Protein AF-A0A8C4PFJ9-F1 (afdb_monomer_lite)

InterPro domains:
  IPR007593 CD225/Dispanin family [PF04505] (19-83)

Structure (mmCIF, N/CA/C/O backbone):
data_AF-A0A8C4PFJ9-F1
#
_entry.id   AF-A0A8C4PFJ9-F1
#
loop_
_atom_site.group_PDB
_atom_site.id
_atom_site.type_symbol
_atom_site.label_atom_id
_atom_site.label_alt_id
_atom_site.label_comp_id
_atom_site.label_asym_id
_atom_site.label_entity_id
_atom_site.label_seq_id
_atom_site.pdbx_PDB_ins_code
_atom_site.Cartn_x
_atom_site.Cartn_y
_atom_site.Cartn_z
_atom_site.occupancy
_atom_site.B_iso_or_equiv
_atom_site.auth_seq_id
_atom_site.auth_comp_id
_atom_site.auth_asym_id
_atom_site.auth_atom_id
_atom_site.pdbx_PDB_model_num
ATOM 1 N N . MET A 1 1 ? -20.128 3.503 44.561 1.00 45.66 1 MET A N 1
ATOM 2 C CA . MET A 1 1 ? -20.718 3.811 43.244 1.00 45.66 1 MET A CA 1
ATOM 3 C C . MET A 1 1 ? -19.964 2.974 42.236 1.00 45.66 1 MET A C 1
ATOM 5 O O . MET A 1 1 ? -18.742 3.038 42.286 1.00 45.66 1 MET A O 1
ATOM 9 N N . PRO A 1 2 ? -20.619 2.130 41.427 1.00 54.53 2 PRO A N 1
ATOM 10 C CA . PRO A 1 2 ? -19.936 1.559 40.276 1.00 54.53 2 PRO A CA 1
ATOM 11 C C . PRO A 1 2 ? -19.595 2.718 39.328 1.00 54.53 2 PRO A C 1
ATOM 13 O O . PRO A 1 2 ? -20.459 3.552 39.067 1.00 54.53 2 PRO A O 1
ATOM 16 N N . GLU A 1 3 ? -18.334 2.826 38.909 1.00 54.03 3 GLU A N 1
ATOM 17 C CA . GLU A 1 3 ? -17.942 3.735 37.829 1.00 54.03 3 GLU A CA 1
ATOM 18 C C . GLU A 1 3 ? -18.701 3.316 36.572 1.00 54.03 3 GLU A C 1
ATOM 20 O O . GLU A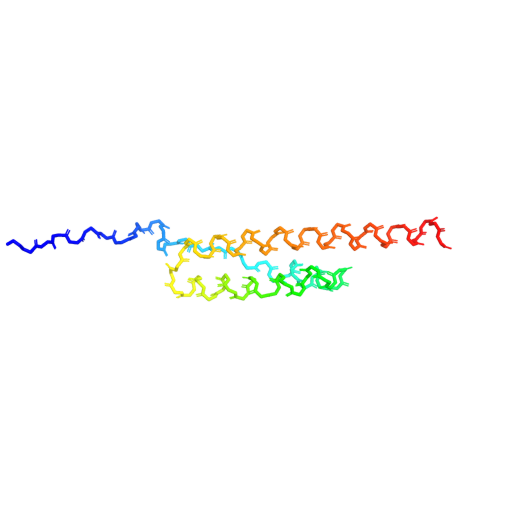 1 3 ? -18.569 2.188 36.094 1.00 54.03 3 GLU A O 1
ATOM 25 N N . GLU A 1 4 ? -19.543 4.212 36.078 1.00 55.75 4 GLU A N 1
ATOM 26 C CA . GLU A 1 4 ? -20.206 4.089 34.790 1.00 55.75 4 GLU A CA 1
ATOM 27 C C . GLU A 1 4 ? -19.097 4.204 33.732 1.00 55.75 4 GLU A C 1
ATOM 29 O O . GLU A 1 4 ? -18.605 5.292 33.447 1.00 55.75 4 GLU A O 1
ATOM 34 N N . GLN A 1 5 ? -18.581 3.063 33.262 1.00 59.06 5 GLN A N 1
ATOM 35 C CA . GLN A 1 5 ? -17.566 3.037 32.211 1.00 59.06 5 GLN A CA 1
ATOM 36 C C . GLN A 1 5 ? -18.202 3.589 30.936 1.00 59.06 5 GLN A C 1
ATOM 38 O O . GLN A 1 5 ? -19.019 2.909 30.313 1.00 59.06 5 GLN A O 1
ATOM 43 N N . GLU A 1 6 ? -17.840 4.816 30.555 1.00 61.50 6 GLU A N 1
ATOM 44 C CA . GLU A 1 6 ? -18.161 5.328 29.225 1.00 61.50 6 GLU A CA 1
ATOM 45 C C . GLU A 1 6 ? -17.677 4.313 28.175 1.00 61.50 6 GLU A C 1
ATOM 47 O O . GLU A 1 6 ? -16.578 3.753 28.314 1.00 61.50 6 GLU A O 1
ATOM 52 N N . PRO A 1 7 ? -18.489 4.014 27.145 1.00 63.12 7 PRO A N 1
ATOM 53 C CA . PRO A 1 7 ? -18.078 3.093 26.101 1.00 63.12 7 PRO A CA 1
ATOM 54 C C . PRO A 1 7 ? -16.785 3.612 25.466 1.00 63.12 7 PRO A C 1
ATOM 56 O O . PRO A 1 7 ? -16.701 4.760 25.039 1.00 63.12 7 PRO A O 1
ATOM 59 N N . LYS A 1 8 ? -15.763 2.751 25.413 1.00 75.62 8 LYS A N 1
ATOM 60 C CA . LYS A 1 8 ? -14.422 3.095 24.910 1.00 75.62 8 LYS A CA 1
ATOM 61 C C . LYS A 1 8 ? -14.436 3.589 23.451 1.00 75.62 8 LYS A C 1
ATOM 63 O O . LYS A 1 8 ? -13.475 4.228 23.035 1.00 75.62 8 LYS A O 1
ATOM 68 N N . GLN A 1 9 ? -15.484 3.256 22.694 1.00 78.62 9 GLN A N 1
ATOM 69 C CA . GLN A 1 9 ? -15.693 3.604 21.287 1.00 78.62 9 GLN A CA 1
ATOM 70 C C . GLN A 1 9 ? -17.184 3.851 21.008 1.00 78.62 9 GLN A C 1
ATOM 72 O O . GLN A 1 9 ? -18.045 3.252 21.659 1.00 78.62 9 GLN A O 1
ATOM 77 N N . THR A 1 10 ? -17.488 4.703 20.027 1.00 86.88 10 THR A N 1
ATOM 78 C CA . THR A 1 10 ? -18.869 4.975 19.576 1.00 86.88 10 THR A CA 1
ATOM 79 C C . THR A 1 10 ? -19.404 3.876 18.642 1.00 86.88 10 THR A C 1
ATOM 81 O O . THR A 1 10 ? -18.642 3.079 18.095 1.00 86.88 10 THR A O 1
ATOM 84 N N . GLU A 1 11 ? -20.724 3.819 18.417 1.00 87.12 11 GLU A N 1
ATOM 85 C CA . GLU A 1 11 ? -21.313 2.874 17.447 1.00 87.12 11 GLU A CA 1
ATOM 86 C C . GLU A 1 11 ? -20.791 3.101 16.017 1.00 87.12 11 GLU A C 1
ATOM 88 O O . GLU A 1 11 ? -20.581 2.142 15.273 1.00 87.12 11 GLU A O 1
ATOM 93 N N . GLU A 1 12 ? -20.530 4.358 15.642 1.00 85.81 12 GLU A N 1
ATOM 94 C CA . GLU A 1 12 ? -19.954 4.715 14.339 1.00 85.81 12 GLU A CA 1
ATOM 95 C C . GLU A 1 12 ? -18.523 4.186 14.188 1.00 85.81 12 GLU A C 1
ATOM 97 O O . GLU A 1 12 ? -18.156 3.649 13.144 1.00 85.81 12 GLU A O 1
ATOM 102 N N . GLU A 1 13 ? -17.726 4.292 15.248 1.00 85.94 13 GLU A N 1
ATOM 103 C CA . GLU A 1 13 ? -16.355 3.788 15.311 1.00 85.94 13 GLU A CA 1
ATOM 104 C C . GLU A 1 13 ? -16.284 2.258 15.238 1.00 85.94 13 GLU A C 1
ATOM 106 O O . GLU A 1 13 ? -15.393 1.708 14.595 1.00 85.94 13 GLU A O 1
ATOM 111 N N . LEU A 1 14 ? -17.244 1.559 15.844 1.00 86.38 14 LEU A N 1
ATOM 112 C CA . LEU A 1 14 ? -17.387 0.103 15.735 1.00 86.38 14 LEU A CA 1
ATOM 113 C C . LEU A 1 14 ? -17.814 -0.343 14.331 1.00 86.38 14 LEU A C 1
ATOM 115 O O . LEU A 1 14 ? -17.411 -1.411 13.870 1.00 86.38 14 LEU A O 1
ATOM 119 N N . ALA A 1 15 ? -18.627 0.463 13.647 1.00 87.94 15 ALA A N 1
ATOM 120 C CA . ALA A 1 15 ? -19.059 0.203 12.277 1.00 87.94 15 ALA A CA 1
ATOM 121 C C . ALA A 1 15 ? -18.008 0.599 11.223 1.00 87.94 15 ALA A C 1
ATOM 123 O O . ALA A 1 15 ? -18.159 0.265 10.043 1.00 87.94 15 ALA A O 1
ATOM 124 N N . PHE A 1 16 ? -16.953 1.314 11.623 1.00 91.25 16 PHE A N 1
ATOM 125 C CA . PHE A 1 16 ? -15.917 1.774 10.714 1.00 91.25 16 PHE A CA 1
ATOM 126 C C . PHE A 1 16 ? -15.131 0.601 10.121 1.00 91.25 16 PHE A C 1
ATOM 128 O O . PHE A 1 16 ? -14.641 -0.284 10.820 1.00 91.25 16 PHE A O 1
ATOM 135 N N . TYR A 1 17 ? -14.948 0.638 8.802 1.00 92.56 17 TYR A N 1
ATOM 136 C CA . TYR A 1 17 ? -14.142 -0.336 8.081 1.00 92.56 17 TYR A CA 1
ATOM 137 C C . TYR A 1 17 ? -13.244 0.374 7.073 1.00 92.56 17 TYR A C 1
ATOM 139 O O . TYR A 1 17 ? -13.720 0.976 6.107 1.00 92.56 17 TYR A O 1
ATOM 147 N N . ALA A 1 18 ? -11.930 0.288 7.273 1.00 95.50 18 ALA A N 1
ATOM 148 C CA . ALA A 1 18 ? -10.977 0.942 6.390 1.00 95.50 18 ALA A CA 1
ATOM 149 C C . ALA A 1 18 ? -10.664 0.082 5.149 1.00 95.50 18 ALA A C 1
ATOM 151 O O . ALA A 1 18 ? -10.498 -1.137 5.259 1.00 95.50 18 ALA A O 1
ATOM 152 N N . PRO A 1 19 ? -10.503 0.679 3.957 1.00 93.81 19 PRO A N 1
ATOM 153 C CA . PRO A 1 19 ? -10.081 -0.056 2.769 1.00 93.81 19 PRO A CA 1
ATOM 154 C C . PRO A 1 19 ? -8.634 -0.558 2.897 1.00 93.81 19 PRO A C 1
ATOM 156 O O . PRO A 1 19 ? -7.740 0.173 3.320 1.00 93.81 19 PRO A O 1
ATOM 159 N N . SER A 1 20 ? -8.379 -1.801 2.482 1.00 90.44 20 SER A N 1
ATOM 160 C CA . SER A 1 20 ? -7.036 -2.408 2.484 1.00 90.44 20 SER A CA 1
ATOM 161 C C . SER A 1 20 ? -6.290 -2.288 1.148 1.00 90.44 20 SER A C 1
ATOM 163 O O . SER A 1 20 ? -5.132 -2.677 1.072 1.00 90.44 20 SER A O 1
ATOM 165 N N . TYR A 1 21 ? -6.925 -1.761 0.096 1.00 94.75 21 TYR A N 1
ATOM 166 C CA . TYR A 1 21 ? -6.307 -1.448 -1.205 1.00 94.75 21 TYR A CA 1
ATOM 167 C C . TYR A 1 21 ? -5.586 -2.595 -1.938 1.00 94.75 21 TYR A C 1
ATOM 169 O O . TYR A 1 21 ? -4.795 -2.332 -2.834 1.00 94.75 21 TYR A O 1
ATOM 177 N N . VAL A 1 22 ? -5.914 -3.863 -1.663 1.00 95.00 22 VAL A N 1
ATOM 178 C CA . VAL A 1 22 ? -5.191 -5.045 -2.191 1.00 95.00 22 VAL A CA 1
ATOM 179 C C . VAL A 1 22 ? -4.865 -4.970 -3.691 1.00 95.00 22 VAL A C 1
ATOM 181 O O . VAL A 1 22 ? -3.724 -5.204 -4.079 1.00 95.00 22 VAL A O 1
ATOM 184 N N . CYS A 1 23 ? -5.829 -4.622 -4.552 1.00 96.62 23 CYS A N 1
ATOM 185 C CA . CYS A 1 23 ? -5.582 -4.507 -5.996 1.00 96.62 23 CYS A CA 1
ATOM 186 C C . CYS A 1 23 ? -4.582 -3.394 -6.343 1.00 96.62 23 CYS A C 1
ATOM 188 O O . CYS A 1 23 ? -3.735 -3.576 -7.216 1.00 96.62 23 CYS A O 1
ATOM 190 N N . MET A 1 24 ? -4.677 -2.255 -5.656 1.00 97.06 24 MET A N 1
ATOM 191 C CA . MET A 1 24 ? -3.764 -1.130 -5.836 1.00 97.06 24 MET A CA 1
ATOM 192 C C . MET A 1 24 ? -2.359 -1.504 -5.356 1.00 97.06 24 MET A C 1
ATOM 194 O O . MET A 1 24 ? -1.390 -1.251 -6.064 1.00 97.06 24 MET A O 1
ATOM 198 N N . THR A 1 25 ? -2.262 -2.218 -4.234 1.00 97.81 25 THR A N 1
ATOM 199 C CA . THR A 1 25 ? -1.001 -2.714 -3.681 1.00 97.81 25 THR A CA 1
ATOM 200 C C . THR A 1 25 ? -0.321 -3.723 -4.600 1.00 97.81 25 THR A C 1
ATOM 202 O O . THR A 1 25 ? 0.885 -3.644 -4.822 1.00 97.81 25 THR A O 1
ATOM 205 N N . VAL A 1 26 ? -1.074 -4.644 -5.212 1.00 98.19 26 VAL A N 1
ATOM 206 C CA . VAL A 1 26 ? -0.522 -5.564 -6.223 1.00 98.19 26 VAL A CA 1
ATOM 207 C C . VAL A 1 26 ? 0.070 -4.784 -7.399 1.00 98.19 26 VAL A C 1
ATOM 209 O O . VAL A 1 26 ? 1.186 -5.073 -7.829 1.00 98.19 26 VAL A O 1
ATOM 212 N N . LEU A 1 27 ? -0.638 -3.765 -7.892 1.00 98.00 27 LEU A N 1
ATOM 213 C CA . LEU A 1 27 ? -0.140 -2.916 -8.972 1.00 98.00 27 LEU A CA 1
ATOM 214 C C . LEU A 1 27 ? 1.112 -2.124 -8.554 1.00 98.00 27 LEU A C 1
ATOM 216 O O . LEU A 1 27 ? 2.082 -2.072 -9.308 1.00 98.00 27 LEU A O 1
ATOM 220 N N . ALA A 1 28 ? 1.122 -1.558 -7.347 1.00 98.44 28 ALA A N 1
ATOM 221 C CA . ALA A 1 28 ? 2.257 -0.839 -6.774 1.00 98.44 28 ALA A CA 1
ATOM 222 C C . ALA A 1 28 ? 3.512 -1.716 -6.666 1.00 98.44 28 ALA A C 1
ATOM 224 O O . ALA A 1 28 ? 4.608 -1.275 -7.007 1.00 98.44 28 ALA A O 1
ATOM 225 N N . VAL A 1 29 ? 3.358 -2.976 -6.252 1.00 98.38 29 VAL A N 1
ATOM 226 C CA . VAL A 1 29 ? 4.457 -3.951 -6.175 1.00 98.38 29 VAL A CA 1
ATOM 227 C C . VAL A 1 29 ? 5.021 -4.262 -7.557 1.00 98.38 29 VAL A C 1
ATOM 229 O O . VAL A 1 29 ? 6.235 -4.361 -7.698 1.00 98.38 29 VAL A O 1
ATOM 232 N N . ILE A 1 30 ? 4.168 -4.392 -8.576 1.00 98.19 30 ILE A N 1
ATOM 233 C CA . ILE A 1 30 ? 4.607 -4.642 -9.956 1.00 98.19 30 ILE A CA 1
ATOM 234 C C . ILE A 1 30 ? 5.360 -3.429 -10.518 1.00 98.19 30 ILE A C 1
ATOM 236 O O . ILE A 1 30 ? 6.403 -3.591 -11.148 1.00 98.19 30 ILE A O 1
ATOM 240 N N . LEU A 1 31 ? 4.834 -2.220 -10.302 1.00 98.19 31 LEU A N 1
ATOM 241 C CA . LEU A 1 31 ? 5.354 -0.994 -10.911 1.00 98.19 31 LEU A CA 1
ATOM 242 C C . LEU A 1 31 ? 6.578 -0.423 -10.190 1.00 98.19 31 LEU A C 1
ATOM 244 O O . LEU A 1 31 ? 7.486 0.094 -10.840 1.00 98.19 31 LEU A O 1
ATOM 248 N N . PHE A 1 32 ? 6.616 -0.497 -8.861 1.00 98.25 32 PHE A N 1
ATOM 249 C CA . PHE A 1 32 ? 7.734 0.000 -8.067 1.00 98.25 32 PHE A CA 1
ATOM 250 C C . PHE A 1 32 ? 7.855 -0.766 -6.734 1.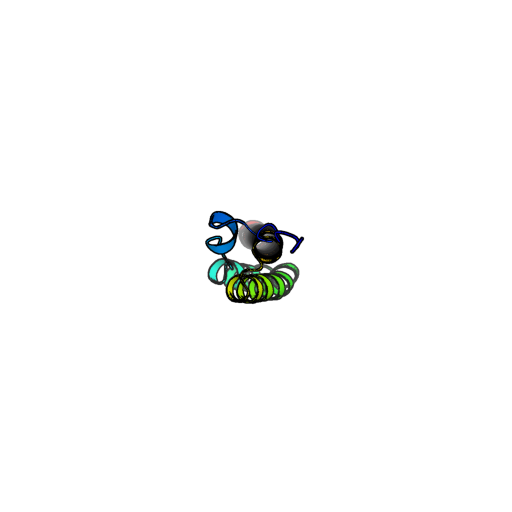00 98.25 32 PHE A C 1
ATOM 252 O O . PHE A 1 32 ? 7.435 -0.274 -5.675 1.00 98.25 32 PHE A O 1
ATOM 259 N N . PRO A 1 33 ? 8.479 -1.965 -6.755 1.00 97.00 33 PRO A N 1
ATOM 260 C CA . PRO A 1 33 ? 8.610 -2.835 -5.585 1.00 97.00 33 PRO A CA 1
ATOM 261 C C . PRO A 1 33 ? 9.129 -2.162 -4.300 1.00 97.00 33 PRO A C 1
ATOM 263 O O . PRO A 1 33 ? 8.610 -2.496 -3.233 1.00 97.00 33 PRO A O 1
ATOM 266 N N . PRO A 1 34 ? 10.092 -1.211 -4.340 1.00 97.81 34 PRO A N 1
ATOM 267 C CA . PRO A 1 34 ? 10.605 -0.580 -3.122 1.00 97.81 34 PRO A CA 1
ATOM 268 C C . PRO A 1 34 ? 9.538 0.098 -2.249 1.00 97.81 34 PRO A C 1
ATOM 270 O O . PRO A 1 34 ? 9.684 0.102 -1.030 1.00 97.81 34 PRO A O 1
ATOM 273 N N . LEU A 1 35 ? 8.467 0.640 -2.844 1.00 97.12 35 LEU A N 1
ATOM 274 C CA . LEU A 1 35 ? 7.341 1.226 -2.099 1.00 97.12 35 LEU A CA 1
ATOM 275 C C . LEU A 1 35 ? 6.140 0.278 -1.995 1.00 97.12 35 LEU A C 1
ATOM 277 O O . LEU A 1 35 ? 5.455 0.285 -0.972 1.00 97.12 35 LEU A O 1
ATOM 281 N N . GLY A 1 36 ? 5.920 -0.583 -2.995 1.00 96.88 36 GLY A N 1
ATOM 282 C CA . GLY A 1 36 ? 4.834 -1.564 -2.962 1.00 96.88 36 GLY A CA 1
ATOM 283 C C . GLY A 1 36 ? 4.994 -2.631 -1.870 1.00 96.88 36 GLY A C 1
ATOM 284 O O . GLY A 1 36 ? 4.014 -3.027 -1.247 1.00 96.88 36 GLY A O 1
ATOM 285 N N . LEU A 1 37 ? 6.219 -3.084 -1.572 1.00 97.38 37 LEU A N 1
ATOM 286 C CA . LEU A 1 37 ? 6.450 -4.097 -0.529 1.00 97.38 37 LEU A CA 1
ATOM 287 C C . LEU A 1 37 ? 6.077 -3.601 0.885 1.00 97.38 37 LEU A C 1
ATOM 289 O O . LEU A 1 37 ? 5.339 -4.306 1.579 1.00 97.38 37 LEU A O 1
ATOM 293 N N . PRO A 1 38 ? 6.497 -2.397 1.328 1.00 97.81 38 PRO A N 1
ATOM 294 C CA . PRO A 1 38 ? 5.969 -1.794 2.552 1.00 97.81 38 PRO A CA 1
ATOM 295 C C . PRO A 1 38 ? 4.443 -1.626 2.545 1.00 97.81 38 PRO A C 1
ATOM 297 O O . PRO A 1 38 ? 3.809 -1.793 3.587 1.00 97.81 38 PRO A O 1
ATOM 300 N N . ALA A 1 39 ? 3.835 -1.338 1.390 1.00 97.62 39 ALA A N 1
ATOM 301 C CA . ALA A 1 39 ? 2.386 -1.196 1.287 1.00 97.62 39 ALA A CA 1
ATOM 302 C C . ALA A 1 39 ? 1.640 -2.515 1.562 1.00 97.62 39 ALA A C 1
ATOM 304 O O . ALA A 1 39 ? 0.620 -2.490 2.247 1.00 97.62 39 ALA A O 1
ATOM 305 N N . ILE A 1 40 ? 2.190 -3.676 1.171 1.00 97.88 40 ILE A N 1
ATOM 306 C CA . ILE A 1 40 ? 1.644 -4.994 1.564 1.00 97.88 40 ILE A CA 1
ATOM 307 C C . ILE A 1 40 ? 1.564 -5.115 3.090 1.00 97.88 40 ILE A C 1
ATOM 309 O O . ILE A 1 40 ? 0.555 -5.575 3.629 1.00 97.88 40 ILE A O 1
ATOM 313 N N . PHE A 1 41 ? 2.617 -4.702 3.800 1.00 97.38 41 PHE A N 1
ATOM 314 C CA . PHE A 1 41 ? 2.657 -4.794 5.259 1.00 97.38 41 PHE A CA 1
ATOM 315 C C . PHE A 1 41 ? 1.557 -3.946 5.909 1.00 97.38 41 PHE A C 1
ATOM 317 O O . PHE A 1 41 ? 0.837 -4.438 6.782 1.00 97.38 41 PHE A O 1
ATOM 324 N N . PHE A 1 42 ? 1.388 -2.697 5.469 1.00 97.69 42 PHE A N 1
ATOM 325 C CA . PHE A 1 42 ? 0.336 -1.832 6.001 1.00 97.69 42 PHE A CA 1
ATOM 326 C C . PHE A 1 42 ? -1.066 -2.297 5.589 1.00 97.69 42 PHE A C 1
ATOM 328 O O . PHE A 1 42 ? -1.952 -2.308 6.437 1.00 97.69 42 PHE A O 1
ATOM 335 N N . SER A 1 43 ? -1.252 -2.799 4.365 1.00 97.56 43 SER A N 1
ATOM 336 C CA . SER A 1 43 ? -2.514 -3.393 3.899 1.00 97.56 43 SER A CA 1
ATOM 337 C C . SER A 1 43 ? -2.940 -4.577 4.776 1.00 97.56 43 SER A C 1
ATOM 339 O O . SER A 1 43 ? -4.099 -4.697 5.202 1.00 97.56 43 SER A O 1
ATOM 341 N N . TYR A 1 44 ? -1.975 -5.435 5.121 1.00 97.44 44 TYR A N 1
ATOM 342 C CA . TYR A 1 44 ? -2.186 -6.539 6.047 1.00 97.44 44 TYR A CA 1
ATOM 343 C C . TYR A 1 44 ? -2.565 -6.038 7.446 1.00 97.44 44 TYR A C 1
ATOM 345 O O . TYR A 1 44 ? -3.529 -6.534 8.031 1.00 97.44 44 TYR A O 1
ATOM 353 N N . LYS A 1 45 ? -1.857 -5.028 7.968 1.00 97.56 45 LYS A N 1
ATOM 354 C CA . LYS A 1 45 ? -2.168 -4.408 9.266 1.00 97.56 45 LYS A CA 1
ATOM 355 C C . LYS A 1 45 ? -3.566 -3.789 9.298 1.00 97.56 45 LYS A C 1
ATOM 357 O O . LYS A 1 45 ? -4.285 -4.032 10.259 1.00 97.56 45 LYS A O 1
ATOM 362 N N . THR A 1 46 ? -3.994 -3.106 8.237 1.00 97.62 46 THR A N 1
ATOM 363 C CA . THR A 1 46 ? -5.370 -2.602 8.094 1.00 97.62 46 THR A CA 1
ATOM 364 C C . THR A 1 46 ? -6.391 -3.728 8.190 1.00 97.62 46 THR A C 1
ATOM 366 O O . THR A 1 46 ? -7.376 -3.620 8.911 1.00 97.62 46 THR A O 1
ATOM 369 N N . THR A 1 47 ? -6.138 -4.845 7.503 1.00 96.62 47 THR A N 1
ATOM 370 C CA . THR A 1 47 ? -7.042 -6.002 7.522 1.00 96.62 47 THR A CA 1
ATOM 371 C C . THR A 1 47 ? -7.144 -6.631 8.914 1.00 96.62 47 THR A C 1
ATOM 373 O O . THR A 1 47 ? -8.216 -7.095 9.293 1.00 96.62 47 THR A O 1
ATOM 376 N N . GLN A 1 48 ? -6.049 -6.662 9.679 1.00 97.25 48 GLN A N 1
ATOM 377 C CA . GLN A 1 48 ? -6.060 -7.146 11.064 1.00 97.25 48 GLN A CA 1
ATOM 378 C C . GLN A 1 48 ? -6.816 -6.184 11.988 1.00 97.25 48 GLN A C 1
ATOM 380 O O . GLN A 1 48 ? -7.721 -6.621 12.690 1.00 97.25 48 GLN A O 1
ATOM 385 N N . ALA A 1 49 ? -6.525 -4.883 11.912 1.00 95.88 49 ALA A N 1
ATOM 386 C CA . ALA A 1 49 ? -7.187 -3.864 12.725 1.00 95.88 49 ALA A CA 1
ATOM 387 C C . ALA A 1 49 ? -8.707 -3.819 12.480 1.00 95.88 49 ALA A C 1
ATOM 389 O O . ALA A 1 49 ? -9.492 -3.796 13.425 1.00 95.88 49 ALA A O 1
ATOM 390 N N . ASN A 1 50 ? -9.139 -3.934 11.218 1.00 95.06 50 ASN A N 1
ATOM 391 C CA . ASN A 1 50 ? -10.559 -4.050 10.869 1.00 95.06 50 ASN A CA 1
ATOM 392 C C . ASN A 1 50 ? -11.236 -5.256 11.543 1.00 95.06 50 ASN A C 1
ATOM 394 O O . ASN A 1 50 ? -12.368 -5.150 12.002 1.00 95.06 50 ASN A O 1
ATOM 398 N N . LYS A 1 51 ? -10.563 -6.415 11.612 1.00 94.69 51 LYS A N 1
ATOM 399 C CA . LYS A 1 51 ? -11.120 -7.622 12.257 1.00 94.69 51 LYS A CA 1
ATOM 400 C C . LYS A 1 51 ? -11.244 -7.471 13.771 1.00 94.69 51 LYS A C 1
ATOM 402 O O . LYS A 1 51 ? -12.117 -8.095 14.366 1.00 94.69 51 LYS A O 1
ATOM 407 N N . ASN A 1 52 ? -10.385 -6.654 14.370 1.00 93.56 52 ASN A N 1
ATOM 408 C CA . ASN A 1 52 ? -10.353 -6.406 15.807 1.00 93.56 52 ASN A CA 1
ATOM 409 C C . ASN A 1 52 ? -11.218 -5.207 16.234 1.00 93.56 52 ASN A C 1
ATOM 411 O O . ASN A 1 52 ? -11.267 -4.904 17.421 1.00 93.56 52 ASN A O 1
ATOM 415 N N . SER A 1 53 ? -11.903 -4.531 15.299 1.00 90.62 53 SER A N 1
ATOM 416 C CA . SER A 1 53 ? -12.624 -3.266 15.551 1.00 90.62 53 SER A CA 1
ATOM 417 C C . SER A 1 53 ? -11.715 -2.136 16.080 1.00 90.62 53 SER A C 1
ATOM 419 O O . SER A 1 53 ? -12.136 -1.245 16.818 1.00 90.62 53 SER A O 1
ATOM 421 N N . GLU A 1 54 ? -10.441 -2.154 15.682 1.00 94.50 54 GLU A N 1
ATOM 422 C CA . GLU A 1 54 ? -9.431 -1.146 16.025 1.00 94.50 54 GLU A CA 1
ATOM 423 C C . GLU A 1 54 ? -9.448 -0.028 14.969 1.00 94.50 54 GLU A C 1
ATOM 425 O O . GLU A 1 54 ? -8.549 0.077 14.129 1.00 94.50 54 GLU A O 1
ATOM 430 N N . TRP A 1 55 ? -10.511 0.787 14.965 1.00 93.00 55 TRP A N 1
ATOM 431 C CA . TRP A 1 55 ? -10.790 1.740 13.880 1.00 93.00 55 TRP A CA 1
ATOM 432 C C . TRP A 1 55 ? -9.650 2.734 13.615 1.00 93.00 55 TRP A C 1
ATOM 434 O O . TRP A 1 55 ? -9.337 3.011 12.457 1.00 93.00 55 TRP A O 1
ATOM 444 N N . GLU A 1 56 ? -8.994 3.240 14.664 1.00 94.81 56 GLU A N 1
ATOM 445 C CA . GLU A 1 56 ? -7.925 4.236 14.540 1.00 94.81 56 GLU A CA 1
ATOM 446 C C . GLU A 1 56 ? -6.698 3.630 13.849 1.00 94.81 56 GLU A C 1
ATOM 448 O O . GLU A 1 56 ? -6.151 4.198 12.898 1.00 94.81 56 GLU A O 1
ATOM 453 N N . GLU A 1 57 ? -6.310 2.416 14.251 1.00 95.94 57 GLU A N 1
ATOM 454 C CA . GLU A 1 57 ? -5.226 1.685 13.599 1.00 95.94 57 GLU A CA 1
ATOM 455 C C . GLU A 1 57 ? -5.580 1.323 12.157 1.00 95.94 57 GLU A C 1
ATOM 457 O O . GLU A 1 57 ? -4.733 1.432 11.263 1.00 95.94 57 GLU A O 1
ATOM 462 N N . ALA A 1 58 ? -6.824 0.912 11.907 1.00 96.81 58 ALA A N 1
ATOM 463 C CA . ALA A 1 58 ? -7.300 0.607 10.568 1.00 96.81 58 ALA A CA 1
ATOM 464 C C . ALA A 1 58 ? -7.222 1.843 9.660 1.00 96.81 58 ALA A C 1
ATOM 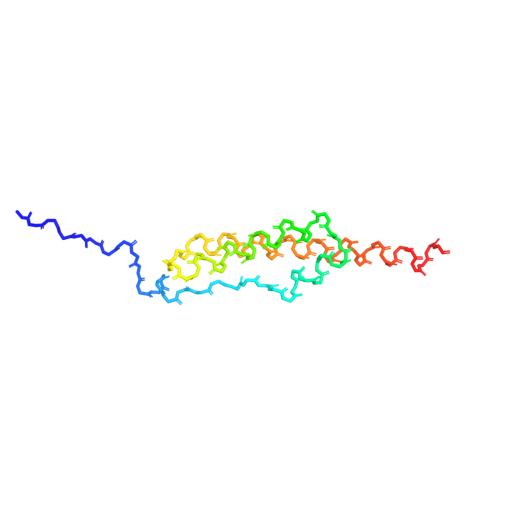466 O O . ALA A 1 58 ? -6.693 1.756 8.550 1.00 96.81 58 ALA A O 1
ATOM 467 N N . TYR A 1 59 ? -7.666 3.005 10.146 1.00 95.75 59 TYR A N 1
ATOM 468 C CA . TYR A 1 59 ? -7.611 4.272 9.421 1.00 95.75 59 TYR A CA 1
ATOM 469 C C . TYR A 1 59 ? -6.169 4.686 9.100 1.00 95.75 59 TYR A C 1
ATOM 471 O O . TYR A 1 59 ? -5.835 4.942 7.940 1.00 95.75 59 TYR A O 1
ATOM 479 N N . VAL A 1 60 ? -5.282 4.684 10.100 1.00 97.69 60 VAL A N 1
ATOM 480 C CA . VAL A 1 60 ? -3.879 5.092 9.926 1.00 97.69 60 VAL A CA 1
ATOM 481 C C . VAL A 1 60 ? -3.139 4.158 8.966 1.00 97.69 60 VAL A C 1
ATOM 483 O O . VAL A 1 60 ? -2.434 4.623 8.064 1.00 97.69 60 VAL A O 1
ATOM 486 N N . ASN A 1 61 ? -3.291 2.841 9.121 1.00 97.94 61 ASN A N 1
ATOM 487 C CA . ASN A 1 61 ? -2.622 1.869 8.253 1.00 97.94 61 ASN A CA 1
ATOM 488 C C . ASN A 1 61 ? -3.197 1.884 6.829 1.00 97.94 61 ASN A C 1
ATOM 490 O O . ASN A 1 61 ? -2.441 1.773 5.859 1.00 97.94 61 ASN A O 1
ATOM 494 N N . SER A 1 62 ? -4.507 2.099 6.679 1.00 97.81 62 SER A N 1
ATOM 495 C CA . SER A 1 62 ? -5.150 2.280 5.376 1.00 97.81 62 SER A CA 1
ATOM 496 C C . SER A 1 62 ? -4.609 3.513 4.656 1.00 97.81 62 SER A C 1
ATOM 498 O O . SER A 1 62 ? -4.186 3.410 3.505 1.00 97.81 62 SER A O 1
ATOM 500 N N . GLY A 1 63 ? -4.506 4.652 5.349 1.00 97.81 63 GLY A N 1
ATOM 501 C CA . GLY A 1 63 ? -3.915 5.873 4.799 1.00 97.81 63 GLY A CA 1
ATOM 502 C C . GLY A 1 63 ? -2.464 5.682 4.348 1.00 97.81 63 GLY A C 1
ATOM 503 O O . GLY A 1 63 ? -2.099 6.095 3.247 1.00 97.81 63 GLY A O 1
ATOM 504 N N . ARG A 1 64 ? -1.641 4.990 5.151 1.00 97.94 64 ARG A N 1
ATOM 505 C CA . ARG A 1 64 ? -0.251 4.649 4.785 1.00 97.94 64 ARG A CA 1
ATOM 506 C C . ARG A 1 64 ? -0.178 3.760 3.547 1.00 97.94 64 ARG A C 1
ATOM 508 O O . ARG A 1 64 ? 0.647 4.018 2.675 1.00 97.94 64 ARG A O 1
ATOM 515 N N . THR A 1 65 ? -1.043 2.750 3.466 1.00 98.31 65 THR A N 1
ATOM 516 C CA . THR A 1 65 ? -1.143 1.850 2.305 1.00 98.31 65 THR A CA 1
ATOM 517 C C . THR A 1 65 ? -1.471 2.644 1.045 1.00 98.31 65 THR A C 1
ATOM 519 O O . THR A 1 65 ? -0.721 2.584 0.078 1.00 98.31 65 THR A O 1
ATOM 522 N N . GLY A 1 66 ? -2.528 3.462 1.087 1.00 98.00 66 GLY A N 1
ATOM 523 C CA . GLY A 1 66 ? -2.944 4.269 -0.059 1.00 98.00 66 GLY A CA 1
ATOM 524 C C . GLY A 1 66 ? -1.874 5.267 -0.506 1.00 98.00 66 GLY A C 1
ATOM 525 O O . GLY A 1 66 ? -1.621 5.401 -1.701 1.00 98.00 66 GLY A O 1
ATOM 526 N N . TRP A 1 67 ? -1.196 5.934 0.435 1.00 98.25 67 TRP A N 1
ATOM 527 C CA . TRP A 1 67 ? -0.092 6.842 0.111 1.00 9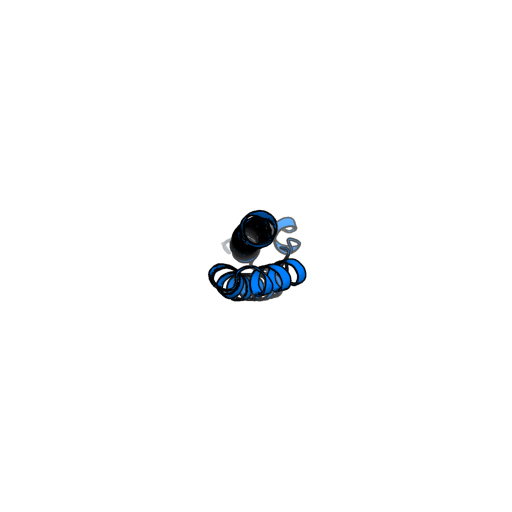8.25 67 TRP A CA 1
ATOM 528 C C . TRP A 1 67 ? 1.044 6.102 -0.605 1.00 98.25 67 TRP A C 1
ATOM 530 O O . TRP A 1 67 ? 1.450 6.503 -1.695 1.00 98.25 67 TRP A O 1
ATOM 540 N N . LEU A 1 68 ? 1.521 4.991 -0.035 1.00 98.31 68 LEU A N 1
ATOM 541 C CA . LEU A 1 68 ? 2.601 4.202 -0.628 1.00 98.31 68 LEU A CA 1
ATOM 542 C C . LEU A 1 68 ? 2.231 3.667 -2.012 1.00 98.31 68 LEU A C 1
ATOM 544 O O . LEU A 1 68 ? 3.040 3.776 -2.932 1.00 98.31 68 LEU A O 1
ATOM 548 N N . ASP A 1 69 ? 1.015 3.146 -2.166 1.00 98.44 69 ASP A N 1
ATOM 549 C CA . ASP A 1 69 ? 0.530 2.595 -3.427 1.00 98.44 69 ASP A CA 1
ATOM 550 C C . ASP A 1 69 ? 0.507 3.653 -4.533 1.00 98.44 69 ASP A C 1
ATOM 552 O O . ASP A 1 69 ? 1.046 3.434 -5.618 1.00 98.44 69 ASP A O 1
ATOM 556 N N . VAL A 1 70 ? -0.054 4.834 -4.253 1.00 98.50 70 VAL A N 1
ATOM 557 C CA . VAL A 1 70 ? -0.125 5.927 -5.232 1.00 98.50 70 VAL A CA 1
ATOM 558 C C . VAL A 1 70 ? 1.274 6.382 -5.648 1.00 98.50 70 VAL A C 1
ATOM 560 O O . VAL A 1 70 ? 1.544 6.502 -6.843 1.00 98.50 70 VAL A O 1
ATOM 563 N N . PHE A 1 71 ? 2.187 6.596 -4.696 1.00 98.44 71 PHE A N 1
ATOM 564 C CA . PHE A 1 71 ? 3.552 7.018 -5.025 1.00 98.44 71 PHE A CA 1
ATOM 565 C C . PHE A 1 71 ? 4.322 5.944 -5.798 1.00 98.44 71 PHE A C 1
ATOM 567 O O . PHE A 1 71 ? 5.005 6.273 -6.768 1.00 98.44 71 PHE A O 1
ATOM 574 N N . ALA A 1 72 ? 4.179 4.671 -5.428 1.00 98.56 72 ALA A N 1
ATOM 575 C CA . ALA A 1 72 ? 4.776 3.557 -6.156 1.00 98.56 72 ALA A CA 1
ATOM 576 C C . ALA A 1 72 ? 4.301 3.522 -7.616 1.00 98.56 72 ALA A C 1
ATOM 578 O O . ALA A 1 72 ? 5.115 3.445 -8.537 1.00 98.56 72 ALA A O 1
ATOM 579 N N . ILE A 1 73 ? 2.987 3.632 -7.832 1.00 98.62 73 ILE A N 1
ATOM 580 C CA . ILE A 1 73 ? 2.379 3.607 -9.164 1.00 98.62 73 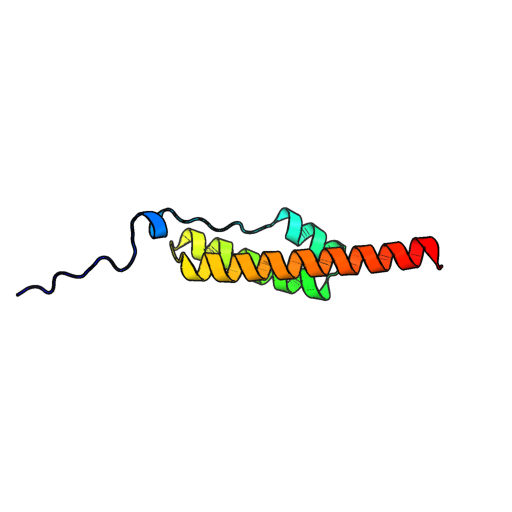ILE A CA 1
ATOM 581 C C . ILE A 1 73 ? 2.861 4.797 -9.998 1.00 98.62 73 ILE A C 1
ATOM 583 O O . ILE A 1 73 ? 3.296 4.605 -11.131 1.00 98.62 73 ILE A O 1
ATOM 587 N N . LEU A 1 74 ? 2.831 6.015 -9.450 1.00 98.62 74 LEU A N 1
ATOM 588 C CA . LEU A 1 74 ? 3.260 7.216 -10.172 1.00 98.62 74 LEU A CA 1
ATOM 589 C C . LEU A 1 74 ? 4.742 7.160 -10.560 1.00 98.62 74 LEU A C 1
ATOM 591 O O . LEU A 1 74 ? 5.086 7.492 -11.693 1.00 98.62 74 LEU A O 1
ATOM 595 N N . ILE A 1 75 ? 5.612 6.703 -9.654 1.00 98.44 75 ILE A N 1
ATOM 596 C CA . ILE A 1 75 ? 7.042 6.537 -9.941 1.00 98.44 75 ILE A CA 1
ATOM 597 C C . ILE A 1 75 ? 7.246 5.472 -11.020 1.00 98.44 75 ILE A C 1
ATOM 599 O O . ILE A 1 75 ? 7.945 5.727 -11.999 1.00 98.44 75 ILE A O 1
ATOM 603 N N . GLY A 1 76 ? 6.621 4.302 -10.879 1.00 98.25 76 GLY A N 1
ATOM 604 C CA . GLY A 1 76 ? 6.761 3.218 -11.849 1.00 98.25 76 GLY A CA 1
ATOM 605 C C . GLY A 1 76 ? 6.262 3.606 -13.242 1.00 98.25 76 GLY A C 1
ATOM 606 O O . GLY A 1 76 ? 6.958 3.373 -14.229 1.00 98.25 76 GLY A O 1
ATOM 607 N N . LEU A 1 77 ? 5.113 4.284 -13.337 1.00 98.25 77 LEU A N 1
ATOM 608 C CA . LEU A 1 77 ? 4.616 4.829 -14.605 1.00 98.25 77 LEU A CA 1
ATOM 609 C C . LEU A 1 77 ? 5.552 5.901 -15.175 1.00 98.25 77 LEU A C 1
ATOM 611 O O . LEU A 1 77 ? 5.795 5.903 -16.378 1.00 98.25 77 LEU A O 1
ATOM 615 N N . GLY A 1 78 ? 6.113 6.774 -14.334 1.00 98.19 78 GLY A N 1
ATOM 616 C CA . GLY A 1 78 ? 7.099 7.771 -14.754 1.00 98.19 78 GLY A CA 1
ATOM 617 C C . GLY A 1 78 ? 8.371 7.141 -15.331 1.00 98.19 78 GLY A C 1
ATOM 618 O O . GLY A 1 78 ? 8.870 7.596 -16.359 1.00 98.19 78 GLY A O 1
ATOM 619 N N . ILE A 1 79 ? 8.856 6.055 -14.722 1.00 97.75 79 ILE A N 1
ATOM 620 C CA . ILE A 1 79 ? 10.000 5.281 -15.220 1.00 97.75 79 ILE A CA 1
ATOM 621 C C . ILE A 1 79 ? 9.664 4.643 -16.574 1.00 97.75 79 ILE A C 1
ATOM 623 O O . ILE A 1 79 ? 10.428 4.800 -17.524 1.00 97.75 79 ILE A O 1
ATOM 627 N N . ILE A 1 80 ? 8.517 3.965 -16.691 1.00 97.75 80 ILE A N 1
ATOM 628 C CA . ILE A 1 80 ? 8.071 3.343 -17.951 1.00 97.75 80 ILE A CA 1
ATOM 629 C C . ILE A 1 80 ? 7.948 4.391 -19.059 1.00 97.75 80 ILE A C 1
ATOM 631 O O . ILE A 1 80 ? 8.438 4.178 -20.164 1.00 97.75 80 ILE A O 1
ATOM 635 N N . TYR A 1 81 ? 7.324 5.530 -18.758 1.00 97.69 81 TYR A N 1
ATOM 636 C CA . TYR A 1 81 ? 7.156 6.634 -19.698 1.00 97.69 81 TYR A CA 1
ATOM 637 C C . TYR A 1 81 ? 8.503 7.176 -20.193 1.00 97.69 81 TYR A C 1
ATOM 639 O O . TYR A 1 81 ? 8.679 7.370 -21.395 1.00 97.69 81 TYR A O 1
ATOM 647 N N . TYR A 1 82 ? 9.468 7.372 -19.287 1.00 98.00 82 TYR A N 1
ATOM 648 C CA . TYR A 1 82 ? 10.822 7.793 -19.646 1.00 98.00 82 TYR A CA 1
ATOM 649 C C . TYR A 1 82 ? 11.492 6.795 -20.596 1.00 98.00 82 TYR A C 1
ATOM 651 O O . TYR A 1 82 ? 11.984 7.201 -21.646 1.00 98.00 82 TYR A O 1
ATOM 659 N N . TYR A 1 83 ? 11.461 5.498 -20.275 1.00 97.31 83 TYR A N 1
ATOM 660 C CA . TYR A 1 83 ? 12.047 4.473 -21.140 1.00 97.31 83 TYR A CA 1
ATOM 661 C C . TYR A 1 83 ? 11.352 4.380 -22.499 1.00 97.31 83 TYR A C 1
ATOM 663 O O . TYR A 1 83 ? 12.030 4.214 -23.496 1.00 97.31 83 TYR A O 1
ATOM 671 N N . ALA A 1 84 ? 10.027 4.512 -22.564 1.00 96.62 84 ALA A N 1
ATOM 672 C CA . ALA A 1 84 ? 9.294 4.391 -23.823 1.00 96.62 84 ALA A CA 1
ATOM 673 C C . ALA A 1 84 ? 9.536 5.556 -24.801 1.00 96.62 84 ALA A C 1
ATOM 675 O O . ALA A 1 84 ? 9.330 5.389 -26.002 1.00 96.62 84 ALA A O 1
ATOM 676 N N . LEU A 1 85 ? 9.902 6.741 -24.299 1.00 96.00 85 LEU A N 1
ATOM 677 C CA . LEU A 1 85 ? 10.080 7.941 -25.124 1.00 96.00 85 LEU A CA 1
ATOM 678 C C . LEU A 1 85 ? 11.534 8.343 -25.345 1.00 96.00 85 LEU A C 1
ATOM 680 O O . LEU A 1 85 ? 11.831 8.979 -26.354 1.00 96.00 85 LEU A O 1
ATOM 684 N N . MET A 1 86 ? 12.410 8.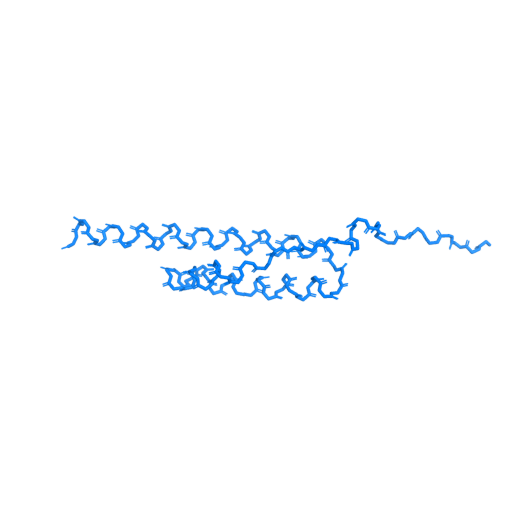053 -24.385 1.00 94.19 86 MET A N 1
ATOM 685 C CA . MET A 1 86 ? 13.780 8.569 -24.371 1.00 94.19 86 MET A CA 1
ATOM 686 C C . MET A 1 86 ? 14.841 7.496 -24.637 1.00 94.19 86 MET A C 1
ATOM 688 O O . MET A 1 86 ? 16.001 7.863 -24.827 1.00 94.19 86 MET A O 1
ATOM 692 N N . VAL A 1 87 ? 14.476 6.208 -24.635 1.00 86.69 87 VAL A N 1
ATOM 693 C CA . VAL A 1 87 ? 15.368 5.063 -24.901 1.00 86.69 87 VAL A CA 1
ATOM 694 C C . VAL A 1 87 ? 14.858 4.291 -26.109 1.00 86.69 87 VAL A C 1
ATOM 696 O O . VAL A 1 87 ? 15.695 4.005 -26.992 1.00 86.69 87 VAL A O 1
#

Radius of gyration: 18.11 Å; chains: 1; bounding box: 37×16×68 Å

Sequence (87 aa):
MPEEQEPKQTEEELAFYAPSYVCMTVLAVILFPPLGLPAIFFSYKTTQANKNSEWEEAYVNSGRTGWLDVFAILIGLGIIYYYALMV

Foldseek 3Di:
DPPPPDPPDDPVLLVDAAQLCVVLLVLLCVQAVVLSVVLNVLSVQLVVCRVVSVSVSNHVSSVSSVVSSVVSNVVSVVVVVCVVPPD

Secondary structure (DSSP, 8-state):
-------SS-HHHHH------HHHHHHHHHH-HHHHHHHHHHHHHHHHHHHTT-HHHHHHHHHHHHHHHHHHHHHHHHHHHHHHHH-

pLDDT: mean 92.28, std 11.6, range [45.66, 98.62]

Organism: NCBI:txid83772